Protein AF-A0A158Q5S0-F1 (afdb_monomer)

InterPro domains:
  IPR051576 PX Domain-Containing Rho GAP [PTHR15729] (10-126)

Mean predicted aligned error: 14.2 Å

Secondary structure (DSSP, 8-state):
--------------HHHHHHHHHHHHHHT--HHHH-PPPP-GGGGGSTTHHHHHHHHHHHHHHHHTT-----HHHHHHTTB-TTS-B----SS-TT----SEEEE--S-B--SSTTSPPB-TT-EEEE----SS------

pLDDT: mean 75.38, std 19.19, range [30.62, 94.56]

Foldseek 3Di:
DPPPPPPDDDDDDDLVLVLVLVVVCCVPPDPCVVLVADRRDPVCPPDPCSVVNVVVRVVSVCVVPVPDQDPPPSNCVNVCADSVGDHPDPPPPDPPDPPLVDKDFDCDFDDDPDPLDDTDDGRDIDTHDPDPDDDPDPDD

Radius of gyration: 21.76 Å; Cα contacts (8 Å, |Δi|>4): 109; chains: 1; bounding box: 46×40×54 Å

Organism: Dracunculus medinensis (NCBI:txid318479)

Nearest PDB structures (foldseek):
  5qu3-assembly1_B  TM=9.606E-01  e=1.729E+00  Homo sapiens
  5qu6-assembly3_E  TM=9.089E-01  e=1.840E+00  Homo sapiens
  5qu6-assembly7_N  TM=8.353E-01  e=1.729E+00  Homo sapiens
  5qu6-assembly11_U  TM=8.500E-01  e=2.218E+00  Homo sapiens

Sequence (140 aa):
MLISSVISAFITRSYKELCEFDCQLHCCVFDRDRSRLKELTESDCVRNNLRVQIEEYLTRLSQITGRRLINCFLVLKFLELDSRGNQYLLAEETSINTPAIACAIVTKDFEAQSCEQLSLRVCSIIYRKSDMGGSNYLSF

Solvent-accessible surface area (backbone atoms only — not comparable to full-atom values): 9333 Å² total; per-residue (Å²): 132,87,77,74,80,77,82,82,81,89,82,91,78,56,72,64,57,50,29,54,46,53,52,48,39,44,74,74,76,37,57,56,86,78,65,69,60,75,88,66,56,78,82,50,74,78,44,96,56,46,67,62,54,50,51,53,43,51,55,53,48,56,69,70,44,75,84,55,88,72,72,52,63,70,59,26,55,75,68,37,29,44,89,86,72,45,71,58,72,80,70,87,85,53,100,80,70,80,66,62,81,42,72,49,71,34,86,57,69,41,78,47,90,48,95,90,45,74,67,42,50,58,78,39,78,45,71,42,78,78,79,83,76,84,76,97,65,94,77,132

Structure (mmCIF, N/CA/C/O backbone):
data_AF-A0A158Q5S0-F1
#
_entry.id   AF-A0A158Q5S0-F1
#
loop_
_atom_site.group_PDB
_atom_site.id
_atom_site.type_symbol
_atom_site.label_atom_id
_atom_site.label_alt_id
_atom_site.label_comp_id
_atom_site.label_asym_id
_atom_site.label_entity_id
_atom_site.label_seq_id
_atom_site.pdbx_PDB_ins_code
_atom_site.Cartn_x
_atom_site.Cartn_y
_atom_site.Cartn_z
_atom_site.occupancy
_atom_site.B_iso_or_equiv
_atom_site.auth_seq_id
_atom_site.auth_comp_id
_atom_site.auth_asym_id
_atom_site.auth_atom_id
_atom_site.pdbx_PDB_model_num
ATOM 1 N N . MET A 1 1 ? -8.735 32.740 -16.340 1.00 30.80 1 MET A N 1
ATOM 2 C CA . MET A 1 1 ? -7.776 31.623 -16.472 1.00 30.80 1 MET A CA 1
ATOM 3 C C . MET A 1 1 ? -7.686 30.959 -15.112 1.00 30.80 1 MET A C 1
ATOM 5 O O . MET A 1 1 ? -7.202 31.595 -14.187 1.00 30.80 1 MET A O 1
ATOM 9 N N . LEU A 1 2 ? -8.268 29.766 -14.951 1.00 30.62 2 LEU A N 1
ATOM 10 C CA . LEU A 1 2 ? -8.185 29.015 -13.697 1.00 30.62 2 LEU A CA 1
ATOM 11 C C . LEU A 1 2 ? -6.730 28.591 -13.517 1.00 30.62 2 LEU A C 1
ATOM 13 O O . LEU A 1 2 ? -6.257 27.691 -14.208 1.00 30.62 2 LEU A O 1
ATOM 17 N N . ILE A 1 3 ? -6.016 29.286 -12.636 1.00 34.03 3 ILE A N 1
ATOM 18 C CA . ILE A 1 3 ? -4.725 28.834 -12.140 1.00 34.03 3 ILE A CA 1
ATOM 19 C C . ILE A 1 3 ? -5.060 27.596 -11.312 1.00 34.03 3 ILE A C 1
ATOM 21 O O . ILE A 1 3 ? -5.438 27.698 -10.149 1.00 34.03 3 ILE A O 1
ATOM 25 N N . SER A 1 4 ? -5.035 26.428 -11.953 1.00 33.97 4 SER A N 1
ATOM 26 C CA . SER A 1 4 ? -4.877 25.173 -11.236 1.00 33.97 4 SER A CA 1
ATOM 27 C C . SER A 1 4 ? -3.571 25.333 -10.473 1.00 33.97 4 SER A C 1
ATOM 29 O O . SER A 1 4 ? -2.495 25.381 -11.064 1.00 33.97 4 SER A O 1
ATOM 31 N N . SER A 1 5 ? -3.688 25.570 -9.173 1.00 39.22 5 SER A N 1
ATOM 32 C CA . SER A 1 5 ? -2.581 25.583 -8.237 1.00 39.22 5 SER A CA 1
ATOM 33 C C . SER A 1 5 ? -1.921 24.211 -8.314 1.00 39.22 5 SER A C 1
ATOM 35 O O . SER A 1 5 ? -2.403 23.240 -7.737 1.00 39.22 5 SER A O 1
ATOM 37 N N . VAL A 1 6 ? -0.847 24.115 -9.097 1.00 48.53 6 VAL A N 1
ATOM 38 C CA . VAL A 1 6 ? 0.004 22.930 -9.133 1.00 48.53 6 VAL A CA 1
ATOM 39 C C . VAL A 1 6 ? 0.772 22.929 -7.819 1.00 48.53 6 VAL A C 1
ATOM 41 O O . VAL A 1 6 ? 1.765 23.635 -7.662 1.00 48.53 6 VAL A O 1
ATOM 44 N N . ILE A 1 7 ? 0.257 22.191 -6.840 1.00 55.56 7 ILE A N 1
ATOM 45 C CA . ILE A 1 7 ? 0.973 21.920 -5.596 1.00 55.56 7 ILE A CA 1
ATOM 46 C C . ILE A 1 7 ? 2.139 21.001 -5.971 1.00 55.56 7 ILE A C 1
ATOM 48 O O . ILE A 1 7 ? 1.933 19.852 -6.354 1.00 55.56 7 ILE A O 1
ATOM 52 N N . SER A 1 8 ? 3.360 21.533 -5.925 1.00 60.88 8 SER A N 1
ATOM 53 C CA . SER A 1 8 ? 4.592 20.781 -6.168 1.00 60.88 8 SER A CA 1
ATOM 54 C C . SER A 1 8 ? 5.259 20.496 -4.828 1.00 60.88 8 SER A C 1
ATOM 56 O O . SER A 1 8 ? 5.926 21.364 -4.270 1.00 60.88 8 SER A O 1
ATOM 58 N N . ALA A 1 9 ? 5.066 19.284 -4.319 1.00 64.38 9 ALA A N 1
ATOM 59 C CA . ALA A 1 9 ? 5.720 18.786 -3.116 1.00 64.38 9 ALA A CA 1
ATOM 60 C C . ALA A 1 9 ? 6.946 17.939 -3.486 1.00 64.38 9 ALA A C 1
ATOM 62 O O . ALA A 1 9 ? 6.889 17.139 -4.421 1.00 64.38 9 ALA A O 1
ATOM 63 N N . PHE A 1 10 ? 8.041 18.089 -2.739 1.00 76.19 10 PHE A N 1
ATOM 64 C CA . PHE A 1 10 ? 9.194 17.192 -2.819 1.00 76.19 10 PHE A CA 1
ATOM 65 C C . PHE A 1 10 ? 9.145 16.214 -1.649 1.00 76.19 10 PHE A C 1
ATOM 67 O O . PHE A 1 10 ? 9.097 16.639 -0.499 1.00 76.19 10 PHE A O 1
ATOM 74 N N . ILE A 1 11 ? 9.181 14.915 -1.949 1.00 84.00 11 ILE A N 1
ATOM 75 C CA . ILE A 1 11 ? 9.165 13.839 -0.954 1.00 84.00 11 ILE A CA 1
ATOM 76 C C . ILE A 1 11 ? 10.437 13.020 -1.136 1.00 84.00 11 ILE A C 1
ATOM 78 O O . ILE A 1 11 ? 10.774 12.624 -2.254 1.00 84.00 11 ILE A O 1
ATOM 82 N N . THR A 1 12 ? 11.124 12.736 -0.033 1.00 85.75 12 THR A N 1
ATOM 83 C CA . THR A 1 12 ? 12.312 11.877 -0.024 1.00 85.75 12 THR A CA 1
ATOM 84 C C . T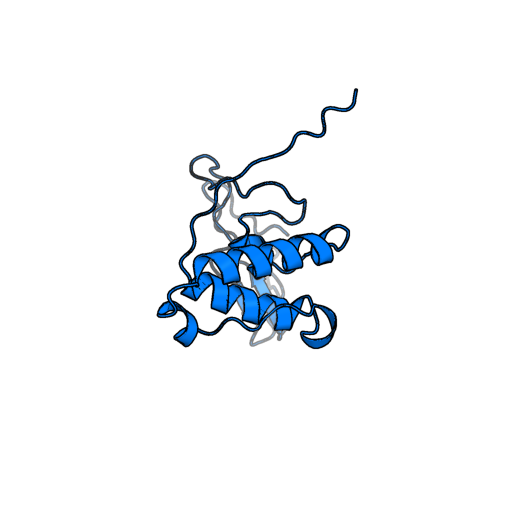HR A 1 12 ? 11.962 10.543 0.621 1.00 85.75 12 THR A C 1
ATOM 86 O O . THR A 1 12 ? 11.499 10.500 1.763 1.00 85.75 12 THR A O 1
ATOM 89 N N . ARG A 1 13 ? 12.184 9.450 -0.115 1.00 87.94 13 ARG A N 1
ATOM 90 C CA . ARG A 1 13 ? 11.991 8.070 0.346 1.00 87.94 13 ARG A CA 1
ATOM 91 C C . ARG A 1 13 ? 13.143 7.197 -0.119 1.00 87.94 13 ARG A C 1
ATOM 93 O O . ARG A 1 13 ? 13.700 7.394 -1.198 1.00 87.94 13 ARG A O 1
ATOM 100 N N . SER A 1 14 ? 13.487 6.225 0.705 1.00 91.31 14 SER A N 1
ATOM 101 C CA . SER A 1 14 ? 14.387 5.141 0.350 1.00 91.31 14 SER A CA 1
ATOM 102 C C . SER A 1 14 ? 13.737 4.204 -0.672 1.00 91.31 14 SER A C 1
ATOM 104 O O . SER A 1 14 ? 12.514 4.092 -0.775 1.00 91.31 14 SER A O 1
ATOM 106 N N . TYR A 1 15 ? 14.568 3.475 -1.417 1.00 91.44 15 TYR A N 1
ATOM 107 C CA . TYR A 1 15 ? 14.073 2.476 -2.366 1.00 91.44 15 TYR A CA 1
ATOM 108 C C . TYR A 1 15 ? 13.301 1.341 -1.674 1.00 91.44 15 TYR A C 1
ATOM 110 O O . TYR A 1 15 ? 12.331 0.819 -2.220 1.00 91.44 15 TYR A O 1
ATOM 118 N N . LYS A 1 16 ? 13.691 0.996 -0.442 1.00 91.88 16 LYS A N 1
ATOM 119 C CA . LYS A 1 16 ? 12.974 0.019 0.377 1.00 91.88 16 LYS A CA 1
ATOM 120 C C . LYS A 1 16 ? 11.546 0.476 0.677 1.00 91.88 16 LYS A C 1
ATOM 122 O O . LYS A 1 16 ? 10.609 -0.278 0.442 1.00 91.88 16 LYS A O 1
ATOM 127 N N . GLU A 1 17 ? 11.373 1.724 1.113 1.00 91.56 17 GLU A N 1
ATOM 128 C CA . GLU A 1 17 ? 10.038 2.289 1.348 1.00 91.56 17 GLU A CA 1
ATOM 129 C C . GLU A 1 17 ? 9.196 2.298 0.063 1.00 91.56 17 GLU A C 1
ATOM 131 O O . GLU A 1 17 ? 7.989 2.083 0.122 1.00 91.56 17 GLU A O 1
ATOM 136 N N . LEU A 1 18 ? 9.813 2.497 -1.110 1.00 93.38 18 LEU A N 1
ATOM 137 C CA . LEU A 1 18 ? 9.113 2.401 -2.395 1.00 93.38 18 LEU A CA 1
ATOM 138 C C . LEU A 1 18 ? 8.646 0.964 -2.708 1.00 93.38 18 LEU A C 1
ATOM 140 O O . LEU A 1 18 ? 7.560 0.788 -3.257 1.00 93.38 18 LEU A O 1
ATOM 144 N N . CYS A 1 19 ? 9.421 -0.059 -2.337 1.00 93.69 19 CYS A N 1
ATOM 145 C CA . CYS A 1 19 ? 9.006 -1.462 -2.466 1.00 93.69 19 CYS A CA 1
ATOM 146 C C . CYS A 1 19 ? 7.844 -1.793 -1.512 1.00 93.69 19 CYS A C 1
ATOM 148 O O . CYS A 1 19 ? 6.875 -2.447 -1.898 1.00 93.69 19 CYS A O 1
ATOM 150 N N . GLU A 1 20 ? 7.900 -1.303 -0.271 1.00 92.94 20 GLU A N 1
ATOM 151 C CA . GLU A 1 20 ? 6.805 -1.453 0.697 1.00 92.94 20 GLU A CA 1
ATOM 152 C C . GLU A 1 20 ? 5.527 -0.748 0.215 1.00 92.94 20 GLU A C 1
ATOM 154 O O . GLU A 1 20 ? 4.430 -1.306 0.314 1.00 92.94 20 GLU A O 1
ATOM 159 N N . PHE A 1 21 ? 5.671 0.444 -0.371 1.00 93.00 21 PHE A N 1
ATOM 160 C CA . PHE A 1 21 ? 4.584 1.166 -1.024 1.00 93.00 21 PHE A CA 1
ATOM 161 C C . PHE A 1 21 ? 3.967 0.361 -2.169 1.00 93.00 21 PHE A C 1
ATOM 163 O O . PHE A 1 21 ? 2.747 0.247 -2.236 1.00 93.00 21 PHE A O 1
ATOM 170 N N . ASP A 1 22 ? 4.787 -0.213 -3.050 1.00 93.44 22 ASP A N 1
ATOM 171 C CA . ASP A 1 22 ? 4.325 -1.037 -4.168 1.00 93.44 22 ASP A CA 1
ATOM 172 C C . ASP A 1 22 ? 3.511 -2.249 -3.684 1.00 93.44 22 ASP A C 1
ATOM 174 O O . ASP A 1 22 ? 2.419 -2.513 -4.197 1.00 93.44 22 ASP A O 1
ATOM 178 N N . CYS A 1 23 ? 3.982 -2.926 -2.634 1.00 92.19 23 CYS A N 1
ATOM 179 C CA . CYS A 1 23 ? 3.255 -4.024 -1.999 1.00 92.19 23 CYS A CA 1
ATOM 180 C C . CYS A 1 23 ? 1.883 -3.567 -1.477 1.00 92.19 23 CYS A C 1
ATOM 182 O O . CYS A 1 23 ? 0.853 -4.154 -1.808 1.00 92.19 23 CYS A O 1
ATOM 184 N N . GLN A 1 24 ? 1.829 -2.477 -0.711 1.00 90.25 24 GLN A N 1
ATOM 185 C CA . GLN A 1 24 ? 0.572 -1.976 -0.142 1.00 90.25 24 GLN A CA 1
ATOM 186 C C . GLN A 1 24 ? -0.392 -1.437 -1.201 1.00 90.25 24 GLN A C 1
ATOM 188 O O . GLN A 1 24 ? -1.605 -1.636 -1.100 1.00 90.25 24 GLN A O 1
ATOM 193 N N . LEU A 1 25 ? 0.136 -0.786 -2.237 1.00 91.38 25 LEU A N 1
ATOM 194 C CA . LEU A 1 25 ? -0.640 -0.312 -3.373 1.00 91.38 25 LEU A CA 1
ATOM 195 C C . LEU A 1 25 ? -1.388 -1.477 -4.031 1.00 91.38 25 LEU A C 1
ATOM 197 O O . LEU A 1 25 ? -2.573 -1.347 -4.350 1.00 91.38 25 LEU A O 1
ATOM 201 N N . HIS A 1 26 ? -0.721 -2.621 -4.178 1.00 92.19 26 HIS A N 1
ATOM 202 C CA . HIS A 1 26 ? -1.311 -3.801 -4.796 1.00 92.19 26 HIS A CA 1
ATOM 203 C C . HIS A 1 26 ? -2.161 -4.650 -3.843 1.00 92.19 26 HIS A C 1
ATOM 205 O O . HIS A 1 26 ? -3.108 -5.297 -4.280 1.00 92.19 26 HIS A O 1
ATOM 211 N N . CYS A 1 27 ? -1.900 -4.589 -2.538 1.00 90.62 27 CYS A N 1
ATOM 212 C CA . CYS A 1 27 ? -2.755 -5.211 -1.527 1.00 90.62 27 CYS A CA 1
ATOM 213 C C . CYS A 1 27 ? -4.084 -4.468 -1.322 1.00 90.62 27 CYS A C 1
ATOM 215 O O . CYS A 1 27 ? -5.073 -5.088 -0.936 1.00 90.62 27 CYS A O 1
ATOM 217 N N . CYS A 1 28 ? -4.118 -3.143 -1.518 1.00 87.00 28 CYS A N 1
ATOM 218 C CA . CYS A 1 28 ? -5.256 -2.325 -1.083 1.00 87.00 28 CYS A CA 1
ATOM 219 C C . CYS A 1 28 ? -5.940 -1.500 -2.180 1.00 87.00 28 CYS A C 1
ATOM 221 O O . CYS A 1 28 ? -7.079 -1.082 -1.976 1.00 87.00 28 CYS A O 1
ATOM 223 N N . VAL A 1 29 ? -5.273 -1.193 -3.297 1.00 88.25 29 VAL A N 1
ATOM 224 C CA . VAL A 1 29 ? -5.767 -0.180 -4.253 1.00 88.25 29 VAL A CA 1
ATOM 225 C C . VAL A 1 29 ? -5.925 -0.727 -5.669 1.00 88.25 29 VAL A C 1
ATOM 227 O O . VAL A 1 29 ? -6.940 -0.460 -6.325 1.00 88.25 29 VAL A O 1
ATOM 230 N N . PHE A 1 30 ? -4.941 -1.475 -6.163 1.00 89.75 30 PHE A N 1
ATOM 231 C CA . PHE A 1 30 ? -4.933 -1.955 -7.542 1.00 89.75 30 PHE A CA 1
ATOM 232 C C . PHE A 1 30 ? -4.567 -3.431 -7.643 1.00 89.75 30 PHE A C 1
ATOM 234 O O . PHE A 1 30 ? -3.550 -3.852 -7.117 1.00 89.75 30 PHE A O 1
ATOM 241 N N . ASP A 1 31 ? -5.310 -4.190 -8.447 1.00 89.81 31 ASP A N 1
ATOM 242 C CA . ASP A 1 31 ? -4.824 -5.495 -8.896 1.00 89.81 31 ASP A CA 1
ATOM 243 C C . ASP A 1 31 ? -3.578 -5.308 -9.767 1.00 89.81 31 ASP A C 1
ATOM 245 O O . ASP A 1 31 ? -3.575 -4.480 -10.687 1.00 89.81 31 ASP A O 1
ATOM 249 N N . ARG A 1 32 ? -2.541 -6.113 -9.524 1.00 91.75 32 ARG A N 1
ATOM 250 C CA . ARG A 1 32 ? -1.261 -6.037 -10.246 1.00 91.75 32 ARG A CA 1
ATOM 251 C C . ARG A 1 32 ? -1.413 -6.213 -11.752 1.00 91.75 32 ARG A C 1
ATOM 253 O O . ARG A 1 32 ? -0.916 -5.397 -12.528 1.00 91.75 32 ARG A O 1
ATOM 260 N N . ASP A 1 33 ? -2.204 -7.194 -12.168 1.00 91.06 33 ASP A N 1
ATOM 261 C CA . ASP A 1 33 ? -2.447 -7.460 -13.589 1.00 91.06 33 ASP A CA 1
ATOM 262 C C . ASP A 1 33 ? -3.141 -6.284 -14.292 1.00 91.06 33 ASP A C 1
ATOM 264 O O . ASP A 1 33 ? -2.931 -6.024 -15.480 1.00 91.06 33 ASP A O 1
ATOM 268 N N . ARG A 1 34 ? -3.964 -5.529 -13.552 1.00 89.56 34 ARG A N 1
ATOM 269 C CA . ARG A 1 34 ? -4.710 -4.384 -14.089 1.00 89.56 34 ARG A CA 1
ATOM 270 C C . ARG A 1 34 ? -3.891 -3.101 -14.063 1.00 89.56 34 ARG A C 1
ATOM 272 O O . ARG A 1 34 ? -3.995 -2.302 -14.997 1.00 89.56 34 ARG A O 1
ATOM 279 N N . SER A 1 35 ? -3.082 -2.892 -13.024 1.00 90.88 35 SER A N 1
ATOM 280 C CA . SER A 1 35 ? -2.215 -1.717 -12.916 1.00 90.88 35 SER A CA 1
ATOM 281 C C . SER A 1 35 ? -1.156 -1.727 -14.019 1.00 90.88 35 SER A C 1
ATOM 283 O O . SER A 1 35 ? -0.844 -0.669 -14.578 1.00 90.88 35 SER A O 1
ATOM 285 N N . ARG A 1 36 ? -0.660 -2.919 -14.392 1.00 92.06 36 ARG A N 1
ATOM 286 C CA . ARG A 1 36 ? 0.514 -3.099 -15.263 1.00 92.06 36 ARG A CA 1
ATOM 287 C C . ARG A 1 36 ? 1.738 -2.348 -14.734 1.00 92.06 36 ARG A C 1
ATOM 289 O O . ARG A 1 36 ? 2.589 -1.923 -15.513 1.00 92.06 36 ARG A O 1
ATOM 296 N N . LEU A 1 37 ? 1.782 -2.111 -13.424 1.00 93.06 37 LEU A N 1
ATOM 297 C CA . LEU A 1 37 ? 2.972 -1.604 -12.765 1.00 93.06 37 LEU A CA 1
ATOM 298 C C . LEU A 1 37 ? 3.987 -2.733 -12.674 1.00 93.06 37 LEU A C 1
ATOM 300 O O . LEU A 1 37 ? 3.638 -3.885 -12.412 1.00 93.06 37 LEU A O 1
ATOM 304 N N . LYS A 1 38 ? 5.249 -2.387 -12.909 1.00 91.25 38 LYS A N 1
ATOM 305 C CA . LYS A 1 38 ? 6.350 -3.315 -12.707 1.00 91.25 38 LYS A CA 1
ATOM 306 C C . LYS A 1 38 ? 6.469 -3.626 -11.216 1.00 91.25 38 LYS A C 1
ATOM 308 O O . LYS A 1 38 ? 6.416 -2.715 -10.398 1.00 91.25 38 LYS A O 1
ATOM 313 N N . GLU A 1 39 ? 6.672 -4.896 -10.896 1.00 92.38 39 GLU A N 1
ATOM 314 C CA . GLU A 1 39 ? 7.020 -5.325 -9.546 1.00 92.38 39 GLU A CA 1
ATOM 315 C C . GLU A 1 39 ? 8.362 -4.739 -9.115 1.00 92.38 39 GLU A C 1
ATOM 317 O O . GLU A 1 39 ? 9.356 -4.878 -9.835 1.00 92.38 39 GLU A O 1
ATOM 322 N N . LEU A 1 40 ? 8.376 -4.087 -7.953 1.00 92.44 40 LEU A N 1
ATOM 323 C CA . LEU A 1 40 ? 9.593 -3.572 -7.342 1.00 92.44 40 LEU A CA 1
ATOM 324 C C . LEU A 1 40 ? 10.056 -4.530 -6.248 1.00 92.44 40 LEU A C 1
ATOM 326 O O . LEU A 1 40 ? 9.331 -4.804 -5.294 1.00 92.44 40 LEU A O 1
ATOM 330 N N . THR A 1 41 ? 11.287 -5.018 -6.369 1.00 90.38 41 THR A N 1
ATOM 331 C CA . THR A 1 41 ? 11.923 -5.858 -5.349 1.00 90.38 41 THR A CA 1
ATOM 332 C C . THR A 1 41 ? 13.207 -5.212 -4.856 1.00 90.38 41 THR A C 1
ATOM 334 O O . THR A 1 41 ? 13.898 -4.531 -5.614 1.00 90.38 41 THR A O 1
ATOM 337 N N . GLU A 1 42 ? 13.584 -5.458 -3.598 1.00 86.56 42 GLU A N 1
ATOM 338 C CA . GLU A 1 42 ? 14.820 -4.907 -3.019 1.00 86.56 42 GLU A CA 1
ATOM 339 C C . GLU A 1 42 ? 16.076 -5.319 -3.807 1.00 86.56 42 GLU A C 1
ATOM 341 O O . GLU A 1 42 ? 17.025 -4.546 -3.907 1.00 86.56 42 GLU A O 1
ATOM 346 N N . SER A 1 43 ? 16.065 -6.494 -4.445 1.00 83.56 43 SER A N 1
ATOM 347 C CA . SER A 1 43 ? 17.147 -6.983 -5.313 1.00 83.56 43 SER A CA 1
ATOM 348 C C . SER A 1 43 ? 17.440 -6.079 -6.516 1.00 83.56 43 SER A C 1
ATOM 350 O O . SER A 1 43 ? 18.540 -6.115 -7.068 1.00 83.56 43 SER A O 1
ATOM 352 N N . ASP A 1 44 ? 16.492 -5.233 -6.909 1.00 80.50 44 ASP A N 1
ATOM 353 C CA . ASP A 1 44 ? 16.651 -4.330 -8.041 1.00 80.50 44 ASP A CA 1
ATOM 354 C C . ASP A 1 44 ? 17.542 -3.123 -7.727 1.00 80.50 44 ASP A C 1
ATOM 356 O O . ASP A 1 44 ? 18.048 -2.497 -8.662 1.00 80.50 44 ASP A O 1
ATOM 360 N N . CYS A 1 45 ? 17.783 -2.820 -6.442 1.00 75.19 45 CYS A N 1
ATOM 361 C CA . CYS A 1 45 ? 18.535 -1.639 -6.007 1.00 75.19 45 CYS A CA 1
ATOM 362 C C . CYS A 1 45 ? 19.982 -1.596 -6.528 1.00 75.19 45 CYS A C 1
ATOM 364 O O . CYS A 1 45 ? 20.571 -0.523 -6.630 1.00 75.19 45 CYS A O 1
ATOM 366 N N . VAL A 1 46 ? 20.539 -2.752 -6.903 1.00 75.75 46 VAL A N 1
ATOM 367 C CA . VAL A 1 46 ? 21.922 -2.902 -7.382 1.00 75.75 46 VAL A CA 1
ATOM 368 C C . VAL A 1 46 ? 22.029 -2.711 -8.906 1.00 75.75 46 VAL A C 1
ATOM 370 O O . VAL A 1 46 ? 23.119 -2.753 -9.473 1.00 75.75 46 VAL A O 1
ATOM 373 N N . ARG A 1 47 ? 20.912 -2.507 -9.622 1.00 77.38 47 ARG A N 1
ATOM 374 C CA . ARG A 1 47 ? 20.937 -2.349 -11.084 1.00 77.38 47 ARG A CA 1
ATOM 375 C C . ARG A 1 47 ? 21.380 -0.946 -11.496 1.00 77.38 47 ARG A C 1
ATOM 377 O O . ARG A 1 47 ? 20.824 0.049 -11.041 1.00 77.38 47 ARG A O 1
ATOM 384 N N . ASN A 1 48 ? 22.258 -0.877 -12.500 1.00 75.12 48 ASN A N 1
ATOM 385 C CA . ASN A 1 48 ? 22.755 0.376 -13.096 1.00 75.12 48 ASN A CA 1
ATOM 386 C C . ASN A 1 48 ? 21.648 1.311 -13.636 1.00 75.12 48 ASN A C 1
ATOM 388 O O . ASN A 1 48 ? 21.894 2.496 -13.832 1.00 75.12 48 ASN A O 1
ATOM 392 N N . ASN A 1 49 ? 20.426 0.803 -13.840 1.00 84.50 49 ASN A N 1
ATOM 393 C CA . ASN A 1 49 ? 19.299 1.542 -14.420 1.00 84.50 49 ASN A CA 1
ATOM 394 C C . ASN A 1 49 ? 18.155 1.801 -13.423 1.00 84.50 49 ASN A C 1
ATOM 396 O O . ASN A 1 49 ? 17.020 2.017 -13.844 1.00 84.50 49 ASN A O 1
A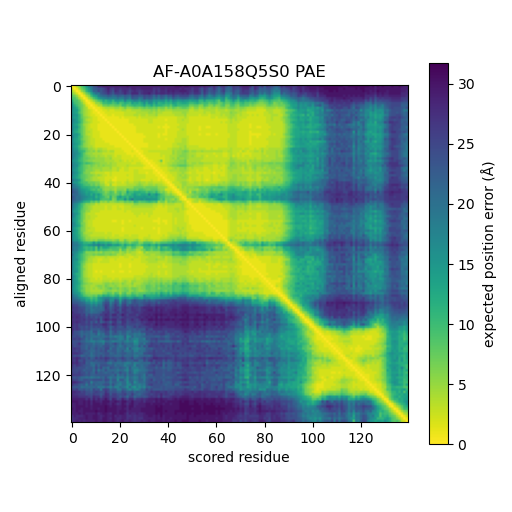TOM 400 N N . LEU A 1 50 ? 18.422 1.759 -12.112 1.00 88.44 50 LEU A N 1
ATOM 401 C CA . LEU A 1 50 ? 17.396 1.923 -11.074 1.00 88.44 50 LEU A CA 1
ATOM 402 C C . LEU A 1 50 ? 16.550 3.190 -11.274 1.00 88.44 50 LEU A C 1
ATOM 404 O O . LEU A 1 50 ? 15.327 3.138 -11.209 1.00 88.44 50 LEU A O 1
ATOM 408 N N . ARG A 1 51 ? 17.198 4.317 -11.588 1.00 88.94 51 ARG A N 1
ATOM 409 C CA . ARG A 1 51 ? 16.521 5.603 -11.800 1.00 88.94 51 ARG A CA 1
ATOM 410 C C . ARG A 1 51 ? 15.495 5.552 -12.932 1.00 88.94 51 ARG A C 1
ATOM 412 O O . ARG A 1 51 ? 14.365 5.977 -12.731 1.00 88.94 51 ARG A O 1
ATOM 419 N N . VAL A 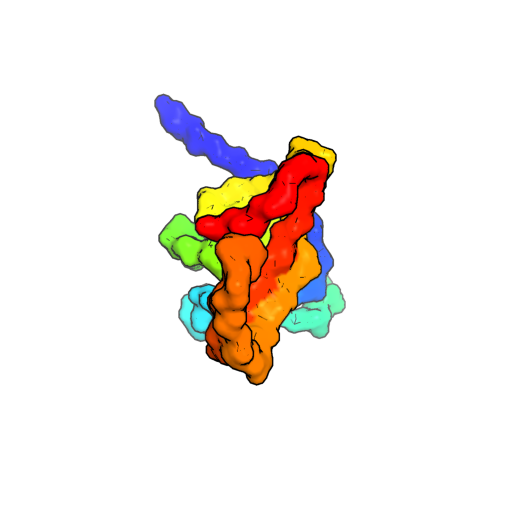1 52 ? 15.869 4.983 -14.078 1.00 90.44 52 VAL A N 1
ATOM 420 C CA . VAL A 1 52 ? 14.971 4.841 -15.237 1.00 90.44 52 VAL A CA 1
ATOM 421 C C . VAL A 1 52 ? 13.767 3.973 -14.871 1.00 90.44 52 VAL A C 1
ATOM 423 O O . VAL A 1 52 ? 12.637 4.314 -15.192 1.00 90.44 52 VAL A O 1
ATOM 426 N N . GLN A 1 53 ? 13.989 2.891 -14.121 1.00 90.50 53 GLN A N 1
ATOM 427 C CA . GLN A 1 53 ? 12.903 2.009 -13.684 1.00 90.50 53 GLN A CA 1
ATOM 428 C C . GLN A 1 53 ? 11.935 2.700 -12.721 1.00 90.50 53 GLN A C 1
ATOM 430 O O . GLN A 1 53 ? 10.728 2.490 -12.816 1.00 90.50 53 GLN A O 1
ATOM 435 N N . ILE A 1 54 ? 12.449 3.528 -11.808 1.00 92.38 54 ILE A N 1
ATOM 436 C CA . ILE A 1 54 ? 11.617 4.323 -10.898 1.00 92.38 54 ILE A CA 1
ATOM 437 C C . ILE A 1 54 ? 10.820 5.365 -11.689 1.00 92.38 54 ILE A C 1
ATOM 439 O O . ILE A 1 54 ? 9.622 5.515 -11.460 1.00 92.38 54 ILE A O 1
ATOM 443 N N . GLU A 1 55 ? 11.454 6.059 -12.635 1.00 92.50 55 GLU A N 1
ATOM 444 C CA . GLU A 1 55 ? 10.786 7.047 -13.489 1.00 92.50 55 GLU A CA 1
ATOM 445 C C . GLU A 1 55 ? 9.659 6.401 -14.312 1.00 92.50 55 GLU A C 1
ATOM 447 O O . GLU A 1 55 ? 8.539 6.917 -14.328 1.00 92.50 55 GLU A O 1
ATOM 452 N N . GLU A 1 56 ? 9.897 5.237 -14.923 1.00 93.88 56 GLU A N 1
ATOM 453 C CA . GLU A 1 56 ? 8.873 4.468 -15.643 1.00 93.88 56 GLU A CA 1
ATOM 454 C C . GLU A 1 56 ? 7.727 4.024 -14.722 1.00 93.88 56 GLU A C 1
ATOM 456 O O . GLU A 1 56 ? 6.551 4.187 -15.067 1.00 93.88 56 GLU A O 1
ATOM 461 N N . TYR A 1 57 ? 8.053 3.508 -13.532 1.00 94.56 57 TYR A N 1
ATOM 462 C CA . TYR A 1 57 ? 7.072 3.076 -12.536 1.00 94.56 57 TYR A CA 1
ATOM 463 C C . TYR A 1 57 ? 6.174 4.238 -12.090 1.00 94.56 57 TYR A C 1
ATOM 465 O O . TYR A 1 57 ? 4.948 4.129 -12.141 1.00 94.56 57 TYR A O 1
ATOM 473 N N . LEU A 1 58 ? 6.758 5.378 -11.709 1.00 91.88 58 LEU A N 1
ATOM 474 C CA . LEU A 1 58 ? 6.008 6.558 -11.267 1.00 91.88 58 LEU A CA 1
ATOM 475 C C . LEU A 1 58 ? 5.218 7.199 -12.414 1.00 91.88 58 LEU A C 1
ATOM 477 O O . LEU A 1 58 ? 4.081 7.636 -12.216 1.00 91.88 58 LEU A O 1
ATOM 481 N N . THR A 1 59 ? 5.765 7.190 -13.632 1.00 91.75 59 THR A N 1
ATOM 482 C CA . THR A 1 59 ? 5.038 7.633 -14.828 1.00 91.75 59 THR A CA 1
ATOM 483 C C . THR A 1 59 ? 3.793 6.779 -15.031 1.00 91.75 59 THR A C 1
ATOM 485 O O . THR A 1 59 ? 2.692 7.310 -15.182 1.00 91.75 59 THR A O 1
ATOM 488 N N . ARG A 1 60 ? 3.924 5.451 -14.952 1.00 93.25 60 ARG A N 1
ATOM 489 C CA . ARG A 1 60 ? 2.778 4.546 -15.060 1.00 93.25 60 ARG A CA 1
ATOM 490 C C . ARG A 1 60 ? 1.783 4.745 -13.918 1.00 93.25 60 ARG A C 1
ATOM 492 O O . ARG A 1 60 ? 0.577 4.756 -14.167 1.00 93.25 60 ARG A O 1
ATOM 499 N N . LEU A 1 61 ? 2.272 4.931 -12.695 1.00 90.88 61 LEU A N 1
ATOM 500 C CA . LEU A 1 61 ? 1.441 5.181 -11.522 1.00 90.88 61 LEU A CA 1
ATOM 501 C C . LEU A 1 61 ? 0.578 6.432 -11.723 1.00 90.88 61 LEU A C 1
ATOM 503 O O . LEU A 1 61 ? -0.635 6.362 -11.547 1.00 90.88 61 LEU A O 1
ATOM 507 N N . SER A 1 62 ? 1.167 7.543 -12.173 1.00 87.62 62 SER A N 1
ATOM 508 C CA . SER A 1 62 ? 0.428 8.795 -12.402 1.00 87.62 62 SER A CA 1
ATOM 509 C C . SER A 1 62 ? -0.693 8.658 -13.445 1.00 87.62 62 SER A C 1
ATOM 511 O O . SER A 1 62 ? -1.758 9.260 -13.307 1.00 87.62 62 SER A O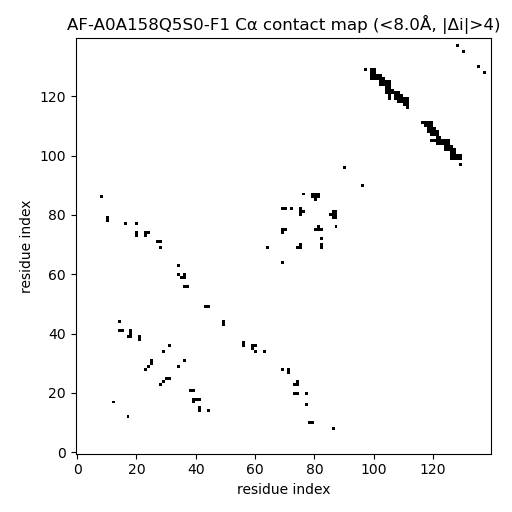 1
ATOM 513 N N . GLN A 1 63 ? -0.509 7.804 -14.458 1.00 89.38 63 GLN A N 1
ATOM 514 C CA . GLN A 1 63 ? -1.537 7.531 -15.467 1.00 89.38 63 GLN A CA 1
ATOM 515 C C . GLN A 1 63 ? -2.742 6.772 -14.899 1.00 89.38 63 GLN A C 1
ATOM 517 O O . GLN A 1 63 ? -3.870 7.008 -15.332 1.00 89.38 63 GLN A O 1
ATOM 522 N N . ILE A 1 64 ? -2.524 5.844 -13.958 1.00 89.06 64 ILE A N 1
ATOM 523 C CA . ILE A 1 64 ? -3.609 5.021 -13.397 1.00 89.06 64 ILE A CA 1
ATOM 524 C C . ILE A 1 64 ? -4.324 5.698 -12.225 1.00 89.06 64 ILE A C 1
ATOM 526 O O . ILE A 1 64 ? -5.479 5.374 -11.942 1.00 89.06 64 ILE A O 1
ATOM 530 N N . THR A 1 65 ? -3.671 6.647 -11.553 1.00 82.38 65 THR A N 1
ATOM 531 C CA . THR A 1 65 ? -4.243 7.363 -10.406 1.00 82.38 65 THR A CA 1
ATOM 532 C C . THR A 1 65 ? -5.087 8.573 -10.798 1.00 82.38 65 THR A C 1
ATOM 534 O O . THR A 1 65 ? -5.909 9.002 -9.995 1.00 82.38 65 THR A O 1
ATOM 537 N N . GLY A 1 66 ? -4.993 9.066 -12.040 1.00 69.31 66 GLY A N 1
ATOM 538 C CA . GLY A 1 66 ? -5.516 10.373 -12.473 1.00 69.31 66 GLY A CA 1
ATOM 539 C C . GLY A 1 66 ? -6.983 10.730 -12.164 1.00 69.31 66 GLY A C 1
ATOM 540 O O . GLY A 1 66 ? -7.326 11.908 -12.196 1.00 69.31 66 GLY A O 1
ATOM 541 N N . ARG A 1 67 ? -7.869 9.769 -11.868 1.00 57.94 67 ARG A N 1
ATOM 542 C CA . ARG A 1 67 ? -9.255 10.039 -11.411 1.00 57.94 67 ARG A CA 1
ATOM 543 C C . ARG A 1 67 ? -9.733 9.144 -10.267 1.00 57.94 67 ARG A C 1
ATOM 545 O O . ARG A 1 67 ? -10.897 9.225 -9.879 1.00 57.94 67 ARG A O 1
ATOM 552 N N . ARG A 1 68 ? -8.887 8.247 -9.761 1.00 64.94 68 ARG A N 1
ATOM 553 C CA . ARG A 1 68 ? -9.302 7.249 -8.769 1.00 64.94 68 ARG A CA 1
ATOM 554 C C . ARG A 1 68 ? -8.966 7.768 -7.377 1.00 64.94 68 ARG A C 1
ATOM 556 O O . ARG A 1 68 ? -7.814 8.083 -7.107 1.00 64.94 68 ARG A O 1
ATOM 563 N N . LEU A 1 69 ? -9.972 7.840 -6.507 1.00 64.88 69 LEU A N 1
ATOM 564 C CA . LEU A 1 69 ? -9.780 8.196 -5.102 1.00 64.88 69 LEU A CA 1
ATOM 565 C C . LEU A 1 69 ? -8.923 7.118 -4.424 1.00 64.88 69 LEU A C 1
ATOM 567 O O . LEU A 1 69 ? -9.389 6.003 -4.185 1.00 64.88 69 LEU A O 1
ATOM 571 N N . ILE A 1 70 ? -7.663 7.446 -4.140 1.00 77.88 70 ILE A N 1
ATOM 572 C CA . ILE A 1 70 ? -6.809 6.646 -3.264 1.00 77.88 70 ILE A CA 1
ATOM 573 C C . ILE A 1 70 ? -7.147 7.052 -1.834 1.00 77.88 70 ILE A C 1
ATOM 575 O O . ILE A 1 70 ? -6.775 8.129 -1.394 1.00 77.88 70 ILE A O 1
ATOM 579 N N . ASN A 1 71 ? -7.829 6.169 -1.108 1.00 79.06 71 ASN A N 1
ATOM 580 C CA . ASN A 1 71 ? -8.175 6.386 0.302 1.00 79.06 71 ASN A CA 1
ATOM 581 C C . ASN A 1 71 ? -7.369 5.492 1.256 1.00 79.06 71 ASN A C 1
ATOM 583 O O . ASN A 1 71 ? -7.584 5.523 2.466 1.00 79.06 71 ASN A O 1
ATOM 587 N N . CYS A 1 72 ? -6.461 4.663 0.731 1.00 83.38 72 CYS A N 1
ATOM 588 C CA . CYS A 1 72 ? -5.621 3.822 1.573 1.00 83.38 72 CYS A CA 1
ATOM 589 C C . CYS A 1 72 ? -4.638 4.708 2.345 1.00 83.38 72 CYS A C 1
ATOM 591 O O . CYS A 1 72 ? -3.765 5.337 1.747 1.00 83.38 72 CYS A O 1
ATOM 593 N N . PHE A 1 73 ? -4.773 4.732 3.673 1.00 82.00 73 PHE A N 1
ATOM 594 C CA . PHE A 1 73 ? -3.960 5.573 4.550 1.00 82.00 73 PHE A CA 1
ATOM 595 C C . PHE A 1 73 ? -2.459 5.372 4.339 1.00 82.00 73 PHE A C 1
ATOM 597 O O . PHE A 1 73 ? -1.718 6.344 4.323 1.00 82.00 73 PHE A O 1
ATOM 604 N N . LEU A 1 74 ? -1.996 4.135 4.154 1.00 82.62 74 LEU A N 1
ATOM 605 C CA . LEU A 1 74 ? -0.564 3.878 4.028 1.00 82.62 74 LEU A CA 1
ATOM 606 C C . LEU A 1 74 ? 0.008 4.385 2.692 1.00 82.62 74 LEU A C 1
ATOM 608 O O . LEU A 1 74 ? 1.101 4.946 2.661 1.00 82.62 74 LEU A O 1
ATOM 612 N N . VAL A 1 75 ? -0.775 4.282 1.612 1.00 86.06 75 VAL A N 1
ATOM 613 C CA . VAL A 1 75 ? -0.439 4.846 0.293 1.00 86.06 75 VAL A CA 1
ATOM 614 C C . VAL A 1 75 ? -0.414 6.374 0.365 1.00 86.06 75 VAL A C 1
ATOM 616 O O . VAL A 1 75 ? 0.530 7.001 -0.108 1.00 86.06 75 VAL A O 1
ATOM 619 N N . LEU A 1 76 ? -1.415 6.972 1.014 1.00 84.94 76 LEU A N 1
ATOM 620 C CA . LEU A 1 76 ? -1.483 8.414 1.251 1.00 84.94 76 LEU A CA 1
ATOM 621 C C . LEU A 1 76 ? -0.320 8.911 2.120 1.00 84.94 76 LEU A C 1
ATOM 623 O O . LEU A 1 76 ? 0.318 9.899 1.780 1.00 84.94 76 LEU A O 1
ATOM 627 N N . LYS A 1 77 ? 0.024 8.188 3.189 1.00 85.19 77 LYS A N 1
ATOM 628 C CA . LYS A 1 77 ? 1.152 8.500 4.073 1.00 85.19 77 LYS A CA 1
ATOM 629 C C . LYS A 1 77 ? 2.486 8.466 3.330 1.00 85.19 77 LYS A C 1
ATOM 631 O O . LYS A 1 77 ? 3.315 9.350 3.537 1.00 85.19 77 LYS A O 1
ATOM 636 N N . PHE A 1 78 ? 2.705 7.473 2.466 1.00 86.38 78 PHE A N 1
ATOM 637 C CA . PHE A 1 78 ? 3.916 7.417 1.644 1.00 86.38 78 PHE A CA 1
ATOM 638 C C . PHE A 1 78 ? 4.041 8.658 0.755 1.00 86.38 78 PHE A C 1
ATOM 640 O O . PHE A 1 78 ? 5.117 9.252 0.695 1.00 86.38 78 PHE A O 1
ATOM 647 N N . LEU A 1 79 ? 2.927 9.065 0.137 1.00 85.00 79 LEU A N 1
ATOM 648 C CA . LEU A 1 79 ? 2.818 10.260 -0.699 1.00 85.00 79 LEU A CA 1
ATOM 649 C C . LEU A 1 79 ? 2.734 11.570 0.099 1.00 85.00 79 LEU A C 1
ATOM 651 O O . LEU A 1 79 ? 2.627 12.622 -0.514 1.00 85.00 79 LEU A O 1
ATOM 655 N N . GLU A 1 80 ? 2.764 11.525 1.434 1.00 86.06 80 GLU A N 1
ATOM 656 C CA . GLU A 1 80 ? 2.531 12.689 2.294 1.00 86.06 80 GLU A CA 1
ATOM 657 C C . GLU A 1 80 ? 1.279 13.465 1.868 1.00 86.06 80 GLU A C 1
ATOM 659 O O . GLU A 1 80 ? 1.317 14.680 1.718 1.00 86.06 80 GLU A O 1
ATOM 664 N N . LEU A 1 81 ? 0.164 12.760 1.657 1.00 80.94 81 LEU A N 1
ATOM 665 C CA . LEU A 1 81 ? -1.127 13.341 1.290 1.00 80.94 81 LEU A CA 1
ATOM 666 C C . LEU A 1 81 ? -2.195 13.028 2.340 1.00 80.94 81 LEU A C 1
ATOM 668 O O . LEU A 1 81 ? -2.196 11.958 2.949 1.00 80.94 81 LEU A O 1
ATOM 672 N N . ASP A 1 82 ? -3.134 13.948 2.539 1.00 77.31 82 ASP A N 1
ATOM 673 C CA . ASP A 1 82 ? -4.384 13.681 3.245 1.00 77.31 82 ASP A CA 1
ATOM 674 C C . ASP A 1 82 ? -5.428 13.038 2.304 1.00 77.31 82 ASP A C 1
ATOM 676 O O . ASP A 1 82 ? -5.238 12.922 1.091 1.00 77.31 82 ASP A O 1
ATOM 680 N N . SER A 1 83 ? -6.576 12.624 2.850 1.00 75.38 83 SER A N 1
ATOM 681 C CA . SER A 1 83 ? -7.675 12.033 2.063 1.00 75.38 83 SER A CA 1
ATOM 682 C C . SER A 1 83 ? -8.356 13.010 1.094 1.00 75.38 83 SER A C 1
ATOM 684 O O . SER A 1 83 ? -9.221 12.608 0.316 1.00 75.38 83 SER A O 1
ATOM 686 N N . ARG A 1 84 ? -7.988 14.293 1.136 1.00 73.62 84 ARG A N 1
ATOM 687 C CA . ARG A 1 84 ? -8.461 15.352 0.238 1.00 73.62 84 ARG A CA 1
ATOM 688 C C . ARG A 1 84 ? -7.420 15.696 -0.834 1.00 73.62 84 ARG A C 1
ATOM 690 O O . ARG A 1 84 ? -7.720 16.505 -1.708 1.00 73.62 84 ARG A O 1
ATOM 697 N N . GLY A 1 85 ? -6.240 15.072 -0.799 1.00 72.69 85 GLY A N 1
ATOM 698 C CA . GLY A 1 85 ? -5.134 15.320 -1.722 1.00 72.69 85 GLY A CA 1
ATOM 699 C C . GLY A 1 85 ? -4.267 16.531 -1.365 1.00 72.69 85 GLY A C 1
ATOM 700 O O . GLY A 1 85 ? -3.478 16.961 -2.203 1.00 72.69 85 GLY A O 1
ATOM 701 N N . ASN A 1 86 ? -4.391 17.088 -0.158 1.00 75.12 86 ASN A N 1
ATOM 702 C CA . ASN A 1 86 ? -3.478 18.123 0.327 1.00 75.12 86 ASN A CA 1
ATOM 703 C C . ASN A 1 86 ? -2.212 17.482 0.888 1.00 75.12 86 ASN A C 1
ATOM 705 O O . ASN A 1 86 ? -2.274 16.399 1.467 1.00 75.12 86 ASN A O 1
ATOM 709 N N . GLN A 1 87 ? -1.076 18.171 0.775 1.00 75.69 87 GLN A N 1
ATOM 710 C CA . GLN A 1 87 ? 0.160 17.703 1.390 1.00 75.69 87 GLN A CA 1
ATOM 711 C C . GLN A 1 87 ? 0.011 17.649 2.919 1.00 75.69 87 GLN A C 1
ATOM 713 O O . GLN A 1 87 ? -0.484 18.593 3.538 1.00 75.69 87 GLN A O 1
ATOM 718 N N . TYR A 1 88 ? 0.455 16.547 3.519 1.00 67.38 88 TYR A N 1
ATOM 719 C CA . TYR A 1 88 ? 0.592 16.375 4.957 1.00 67.38 88 TYR A CA 1
ATOM 720 C C . TYR A 1 88 ? 1.602 17.413 5.448 1.00 67.38 88 TYR A C 1
ATOM 722 O O . TYR A 1 88 ? 2.812 17.237 5.327 1.00 67.38 88 TYR A O 1
ATOM 730 N N . LEU A 1 89 ? 1.110 18.528 5.980 1.00 59.19 89 LEU A N 1
ATOM 731 C CA . LEU A 1 89 ? 1.950 19.444 6.734 1.00 59.19 89 LEU A CA 1
ATOM 732 C C . LEU A 1 89 ? 2.365 18.694 8.000 1.00 59.19 89 LEU A C 1
ATOM 734 O O . LEU A 1 89 ? 1.520 18.367 8.837 1.00 59.19 89 LEU A O 1
ATOM 738 N N . LEU A 1 90 ? 3.655 18.361 8.107 1.00 52.91 90 LEU A N 1
ATOM 739 C CA . LEU A 1 90 ? 4.252 17.900 9.356 1.00 52.91 90 LEU A CA 1
ATOM 740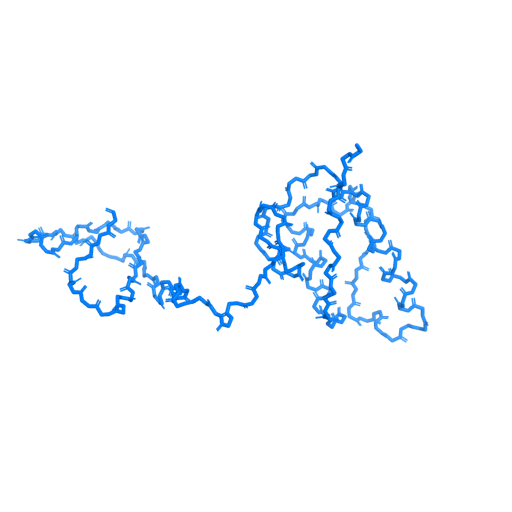 C C . LEU A 1 90 ? 3.899 18.940 10.418 1.00 52.91 90 LEU A C 1
ATOM 742 O O . LEU A 1 90 ? 4.318 20.093 10.348 1.00 52.91 90 LEU A O 1
ATOM 746 N N . ALA A 1 91 ? 3.035 18.534 11.341 1.00 48.69 91 ALA A N 1
ATOM 747 C CA . ALA A 1 91 ? 2.520 19.372 12.402 1.00 48.69 91 ALA A CA 1
ATOM 748 C C . ALA A 1 91 ? 3.624 19.650 13.433 1.00 48.69 91 ALA A C 1
ATOM 750 O O . ALA A 1 91 ? 3.581 19.124 14.540 1.00 48.69 91 ALA A O 1
ATOM 751 N N . GLU A 1 92 ? 4.609 20.475 13.086 1.00 46.59 92 GLU A N 1
ATOM 752 C CA . GLU A 1 92 ? 5.438 21.153 14.089 1.00 46.59 92 GLU A CA 1
ATOM 753 C C . GLU A 1 92 ? 4.695 22.354 14.715 1.00 46.59 92 GLU A C 1
ATOM 755 O O . GLU A 1 92 ? 5.111 22.850 15.754 1.00 46.59 92 GLU A O 1
ATOM 760 N N . GLU A 1 93 ? 3.532 22.763 14.180 1.00 43.78 93 GLU A N 1
ATOM 761 C CA . GLU A 1 93 ? 2.779 23.940 14.658 1.00 43.78 93 GLU A CA 1
ATOM 762 C C . GLU A 1 93 ? 1.258 23.729 14.793 1.00 43.78 93 GLU A C 1
ATOM 764 O O . GLU A 1 93 ? 0.461 24.638 14.570 1.00 43.78 93 GLU A O 1
ATOM 769 N N . THR A 1 94 ? 0.800 22.545 15.206 1.00 43.47 94 THR A N 1
ATOM 770 C CA . THR A 1 94 ? -0.571 22.433 15.736 1.00 43.47 94 THR A CA 1
ATOM 771 C C . THR A 1 94 ? -0.566 21.671 17.047 1.00 43.47 94 THR A C 1
ATOM 773 O O . THR A 1 94 ? -0.341 20.463 17.071 1.00 43.47 94 THR A O 1
ATOM 776 N N . SER A 1 95 ? -0.906 22.357 18.136 1.00 48.44 95 SER A N 1
ATOM 777 C CA . SER A 1 95 ? -1.131 21.814 19.484 1.00 48.44 95 SER A CA 1
ATOM 778 C C . SER A 1 95 ? -2.315 20.829 19.587 1.00 48.44 95 SER A C 1
ATOM 780 O O . SER A 1 95 ? -2.769 20.521 20.684 1.00 48.44 95 SER A O 1
ATOM 782 N N . ILE A 1 96 ? -2.829 20.324 18.458 1.00 45.97 96 ILE A N 1
ATOM 783 C CA . ILE A 1 96 ? -4.110 19.607 18.337 1.00 45.97 96 ILE A CA 1
ATOM 784 C C . ILE A 1 96 ? -3.927 18.172 17.802 1.00 45.97 96 ILE A C 1
ATOM 786 O O . ILE A 1 96 ? -4.879 17.548 17.365 1.00 45.97 96 ILE A O 1
ATOM 790 N N . ASN A 1 97 ? -2.730 17.579 17.852 1.00 42.97 97 ASN A N 1
ATOM 791 C CA . ASN A 1 97 ? -2.544 16.190 17.399 1.00 42.97 97 ASN A CA 1
ATOM 792 C C . ASN A 1 97 ? -1.812 15.321 18.415 1.00 42.97 97 ASN A C 1
ATOM 794 O O . ASN A 1 97 ? -0.821 14.666 18.112 1.00 42.97 97 ASN A O 1
ATOM 798 N N . THR A 1 98 ? -2.350 15.259 19.628 1.00 50.16 98 THR A N 1
ATOM 799 C CA . THR A 1 98 ? -2.189 14.053 20.435 1.00 50.16 98 THR A CA 1
ATOM 800 C C . THR A 1 98 ? -3.169 13.010 19.872 1.00 50.16 98 THR A C 1
ATOM 802 O O . THR A 1 98 ? -4.366 13.126 20.143 1.00 50.16 98 THR A O 1
ATOM 805 N N . PRO A 1 99 ? -2.744 12.032 19.040 1.00 46.91 99 PRO A N 1
ATOM 806 C CA . PRO A 1 99 ? -3.645 10.953 18.643 1.00 46.91 99 PRO A CA 1
ATOM 807 C C . PRO A 1 99 ? -4.106 10.246 19.914 1.00 46.91 99 PRO A C 1
ATOM 809 O O . PRO A 1 99 ? -3.316 10.138 20.847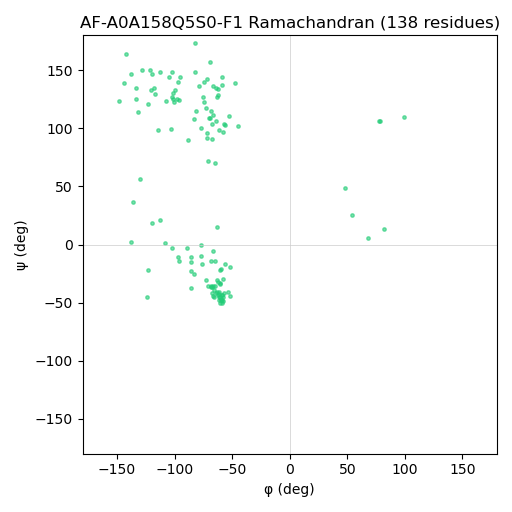 1.00 46.91 99 PRO A O 1
ATOM 812 N N . ALA A 1 100 ? -5.357 9.783 19.966 1.00 56.34 100 ALA A N 1
ATOM 813 C CA . ALA A 1 100 ? -5.883 8.999 21.082 1.00 56.34 100 ALA A CA 1
ATOM 814 C C . ALA A 1 100 ? -4.865 7.913 21.490 1.00 56.34 100 ALA A C 1
ATOM 816 O O . ALA A 1 100 ? -4.702 6.909 20.799 1.00 56.34 100 ALA A O 1
ATOM 817 N N . ILE A 1 101 ? -4.129 8.170 22.580 1.00 55.91 101 ILE A N 1
ATOM 818 C CA . ILE A 1 101 ? -2.851 7.509 22.913 1.00 55.91 101 ILE A CA 1
ATOM 819 C C . ILE A 1 101 ? -3.043 6.029 23.270 1.00 55.91 101 ILE A C 1
ATOM 821 O O . ILE A 1 101 ? -2.091 5.254 23.283 1.00 55.91 101 ILE A O 1
ATOM 825 N N . ALA A 1 102 ? -4.274 5.594 23.522 1.00 59.34 102 ALA A N 1
ATOM 826 C CA . ALA A 1 102 ? -4.574 4.193 23.751 1.00 59.34 102 ALA A CA 1
ATOM 827 C C . ALA A 1 102 ? -5.979 3.868 23.250 1.00 59.34 102 ALA A C 1
ATOM 829 O O . ALA A 1 102 ? -6.956 4.471 23.704 1.00 59.34 102 ALA A O 1
ATOM 830 N N . CYS A 1 103 ? -6.076 2.895 22.344 1.00 72.69 103 CYS A N 1
ATOM 831 C CA . CYS A 1 103 ? -7.317 2.163 22.134 1.00 72.69 103 CYS A CA 1
ATOM 832 C C . CYS A 1 103 ? -7.280 0.871 22.958 1.00 72.69 103 CYS A C 1
ATOM 834 O O . CYS A 1 103 ? -6.219 0.267 23.122 1.00 72.69 103 CYS A O 1
ATOM 836 N N . ALA A 1 104 ? -8.422 0.464 23.499 1.00 78.50 104 ALA A N 1
ATOM 837 C CA . ALA A 1 104 ? -8.574 -0.813 24.182 1.00 78.50 104 ALA A CA 1
ATOM 838 C C . ALA A 1 104 ? -9.780 -1.558 23.612 1.00 78.50 104 ALA A C 1
ATOM 840 O O . ALA A 1 104 ? -10.745 -0.945 23.151 1.00 78.50 104 ALA A O 1
ATOM 841 N N . ILE A 1 105 ? -9.712 -2.885 23.646 1.00 86.31 105 ILE A N 1
ATOM 842 C CA . ILE A 1 105 ? -10.820 -3.761 23.274 1.00 86.31 105 ILE A CA 1
ATOM 843 C C . ILE A 1 105 ? -11.459 -4.262 24.561 1.00 86.31 105 ILE A C 1
ATOM 845 O O . ILE A 1 105 ? -10.774 -4.740 25.466 1.00 86.31 105 ILE A O 1
ATOM 849 N N . VAL A 1 106 ? -12.779 -4.156 24.639 1.00 86.75 106 VAL A N 1
ATOM 850 C CA . VAL A 1 106 ? -13.545 -4.621 25.792 1.00 86.75 106 VAL A CA 1
ATOM 851 C C . VAL A 1 106 ? -13.586 -6.150 25.783 1.00 86.75 106 VAL A C 1
ATOM 853 O O . VAL A 1 106 ? -14.127 -6.758 24.859 1.00 86.75 106 VAL A O 1
ATOM 856 N N . THR A 1 107 ? -13.015 -6.777 26.812 1.00 86.50 107 THR A N 1
ATOM 857 C CA . THR A 1 107 ? -12.973 -8.244 26.971 1.00 86.50 107 THR A CA 1
ATOM 858 C C . THR A 1 107 ? -14.084 -8.790 27.864 1.00 86.50 107 THR A C 1
ATOM 860 O O . THR A 1 107 ? -14.333 -9.993 27.865 1.00 86.50 107 THR A O 1
ATOM 863 N N . LYS A 1 108 ? -14.769 -7.920 28.613 1.00 89.06 108 LYS A N 1
ATOM 864 C CA . LYS A 1 108 ? -15.903 -8.262 29.474 1.00 89.06 108 LYS A CA 1
ATOM 865 C C . LYS A 1 108 ? -16.923 -7.130 29.459 1.00 89.06 108 LYS A C 1
ATOM 867 O O . LYS A 1 108 ? -16.525 -5.969 29.515 1.00 89.06 108 LYS A O 1
ATOM 872 N N . ASP A 1 109 ? -18.207 -7.476 29.413 1.00 90.69 109 ASP A N 1
ATOM 873 C CA . ASP A 1 109 ? -19.283 -6.494 29.533 1.00 90.69 109 ASP A CA 1
ATOM 874 C C . ASP A 1 109 ? -19.169 -5.753 30.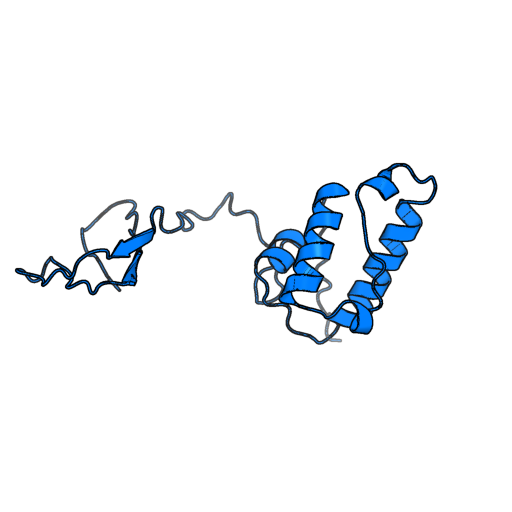869 1.00 90.69 109 ASP A C 1
ATOM 876 O O . ASP A 1 109 ? -18.894 -6.347 31.918 1.00 90.69 109 ASP A O 1
ATOM 880 N N . PHE A 1 110 ? -19.375 -4.444 30.817 1.00 89.56 110 PHE A N 1
ATOM 881 C CA . PHE A 1 110 ? -19.384 -3.567 31.974 1.00 89.56 110 PHE A CA 1
ATOM 882 C C . PHE A 1 110 ? -20.598 -2.649 31.876 1.00 89.56 110 PHE A C 1
ATOM 884 O O . PHE A 1 110 ? -20.785 -1.967 30.873 1.00 89.56 110 PHE A O 1
ATOM 891 N N . GLU A 1 111 ? -21.430 -2.632 32.909 1.00 93.12 111 GLU A N 1
ATOM 892 C CA . GLU A 1 111 ? -22.593 -1.753 32.993 1.00 93.12 111 GLU A CA 1
ATOM 893 C C . GLU A 1 111 ? -22.266 -0.587 33.928 1.00 93.12 111 GLU A C 1
ATOM 895 O O . GLU A 1 111 ? -21.807 -0.798 35.053 1.00 93.12 111 GLU A O 1
ATOM 900 N N . ALA A 1 112 ? -22.460 0.641 33.448 1.00 91.00 112 ALA A N 1
ATOM 901 C CA . ALA A 1 112 ? -22.194 1.846 34.218 1.00 91.00 112 ALA A CA 1
ATOM 902 C C . ALA A 1 112 ? -23.081 1.909 35.469 1.00 91.00 112 ALA A C 1
ATOM 904 O O . ALA A 1 112 ? -24.303 1.799 35.385 1.00 91.00 112 ALA A O 1
ATOM 905 N N . GLN A 1 113 ? -22.461 2.135 36.628 1.00 90.50 113 GLN A N 1
ATOM 906 C CA . GLN A 1 113 ? -23.157 2.276 37.914 1.00 90.50 113 GLN A CA 1
ATOM 907 C C . GLN A 1 113 ? -23.402 3.740 38.301 1.00 90.50 113 GLN A C 1
ATOM 909 O O . GLN A 1 113 ? -24.137 4.023 39.246 1.00 90.50 113 GLN A O 1
ATOM 914 N N . SER A 1 114 ? -22.788 4.678 37.583 1.00 89.94 114 SER A N 1
ATOM 915 C CA . SER A 1 114 ? -22.967 6.117 37.758 1.00 89.94 114 SER A CA 1
ATOM 916 C C . SER A 1 114 ? -22.962 6.824 36.403 1.00 89.94 114 SER A C 1
ATOM 918 O O . SER A 1 114 ? -22.503 6.270 35.405 1.00 89.94 114 SER A O 1
ATOM 920 N N . CYS A 1 115 ? -23.440 8.069 36.362 1.00 86.12 115 CYS A N 1
ATOM 921 C CA . CYS A 1 115 ? -23.427 8.896 35.149 1.00 86.12 115 CYS A CA 1
ATOM 922 C C . CYS A 1 115 ? -22.016 9.264 34.657 1.00 86.12 115 CYS A C 1
ATOM 924 O O . CYS A 1 115 ? -21.862 9.718 33.528 1.00 86.12 115 CYS A O 1
ATOM 926 N N . GLU A 1 116 ? -20.995 9.068 35.490 1.00 83.50 116 GLU A N 1
ATOM 927 C CA . GLU A 1 116 ? -19.589 9.302 35.147 1.00 83.50 116 GLU A CA 1
ATOM 928 C C . GLU A 1 116 ? -18.945 8.085 34.462 1.00 83.50 116 GLU A C 1
ATOM 930 O O . GLU A 1 116 ? -17.828 8.170 33.951 1.00 83.50 116 GLU A O 1
ATOM 935 N N . GLN A 1 117 ? -19.631 6.938 34.463 1.00 83.94 117 GLN A N 1
ATOM 936 C CA . GLN A 1 117 ? -19.158 5.692 33.874 1.00 83.94 117 GLN A CA 1
ATOM 937 C C . GLN A 1 117 ? -19.825 5.426 32.519 1.00 83.94 117 GLN A C 1
ATOM 939 O O . GLN A 1 117 ? -20.985 5.757 32.291 1.00 83.94 117 GLN A O 1
ATOM 944 N N . LEU A 1 118 ? -19.087 4.771 31.620 1.00 82.75 118 LEU A N 1
ATOM 945 C CA . LEU A 1 118 ? -19.592 4.302 30.328 1.00 82.75 118 LEU A CA 1
ATOM 946 C C . LEU A 1 118 ? -19.918 2.812 30.405 1.00 82.75 118 LEU A C 1
ATOM 948 O O . LEU A 1 118 ? -19.086 2.031 30.860 1.00 82.75 118 LEU A O 1
ATOM 952 N N . SER A 1 119 ? -21.090 2.412 29.909 1.00 90.44 119 SER A N 1
ATOM 953 C CA . SER A 1 119 ? -21.410 0.997 29.703 1.00 90.44 119 SER A CA 1
ATOM 954 C C . SER A 1 119 ? -20.675 0.479 28.469 1.00 90.44 119 SER A C 1
ATOM 956 O O . SER A 1 119 ? -20.774 1.053 27.384 1.00 90.44 119 SER A O 1
ATOM 958 N N . LEU A 1 120 ? -19.942 -0.616 28.626 1.00 89.81 120 LEU A N 1
ATOM 959 C CA . LEU A 1 120 ? -19.081 -1.207 27.613 1.00 89.81 120 LEU A CA 1
ATOM 960 C C . LEU A 1 120 ? -19.568 -2.611 27.270 1.00 89.81 120 LEU A C 1
ATOM 962 O O . LEU A 1 120 ? -19.840 -3.412 28.162 1.00 89.81 120 LEU A O 1
ATOM 966 N N . ARG A 1 121 ? -19.627 -2.924 25.972 1.00 89.12 121 ARG A N 1
ATOM 967 C CA . ARG A 1 121 ? -19.909 -4.279 25.487 1.00 89.12 121 ARG A CA 1
ATOM 968 C C . ARG A 1 121 ? -18.658 -4.961 24.970 1.00 89.12 121 ARG A C 1
ATOM 970 O O . ARG A 1 121 ? -17.845 -4.301 24.320 1.00 89.12 121 ARG A O 1
ATOM 977 N N . VAL A 1 122 ? -18.543 -6.268 25.190 1.00 88.25 122 VAL A N 1
ATOM 978 C CA . VAL A 1 122 ? -17.484 -7.113 24.621 1.00 88.25 122 VAL A CA 1
ATOM 979 C C . VAL A 1 122 ? -17.334 -6.835 23.123 1.00 88.25 122 VAL A C 1
ATOM 981 O O . VAL A 1 122 ? -18.320 -6.636 22.412 1.00 88.25 122 VAL A O 1
ATOM 984 N N . CYS A 1 123 ? -16.085 -6.782 22.659 1.00 82.12 123 CYS A N 1
ATOM 985 C CA . CYS A 1 123 ? -15.690 -6.427 21.290 1.00 82.12 123 CYS A CA 1
ATOM 986 C C . CYS A 1 123 ? -15.936 -4.966 20.875 1.00 82.12 123 CYS A C 1
ATOM 988 O O . CYS A 1 123 ? -15.661 -4.616 19.728 1.00 82.12 123 CYS A O 1
ATOM 990 N N . SER A 1 124 ? -16.380 -4.088 21.778 1.00 84.38 124 SER A N 1
ATOM 991 C CA . SER A 1 124 ? -16.344 -2.644 21.519 1.00 84.38 124 SER A CA 1
ATOM 992 C C . SER A 1 124 ? -14.900 -2.135 21.577 1.00 84.38 124 SER A C 1
ATOM 994 O O . SER A 1 124 ? -14.109 -2.580 22.415 1.00 84.38 124 SER A O 1
ATOM 996 N N . ILE A 1 125 ? -14.562 -1.190 20.699 1.00 82.31 125 ILE A N 1
ATOM 997 C CA . ILE A 1 125 ? -13.279 -0.477 20.713 1.00 82.31 125 ILE A CA 1
ATOM 998 C C . ILE A 1 125 ? -13.501 0.862 21.410 1.00 82.31 125 ILE A C 1
ATOM 1000 O O . ILE A 1 125 ? -14.373 1.631 21.011 1.00 82.31 125 ILE A O 1
ATOM 1004 N N . ILE A 1 126 ? -12.710 1.135 22.444 1.00 83.19 126 ILE A N 1
ATOM 1005 C CA . ILE A 1 126 ? -12.735 2.405 23.174 1.00 83.19 126 ILE A CA 1
ATOM 1006 C C . ILE A 1 126 ? -11.443 3.175 22.949 1.00 83.19 126 ILE A C 1
ATOM 1008 O O . ILE A 1 126 ? -10.376 2.579 22.815 1.00 83.19 126 ILE A O 1
ATOM 1012 N N . TYR A 1 127 ? -11.540 4.502 22.955 1.00 75.00 127 TYR A N 1
ATOM 1013 C CA . TYR A 1 127 ? -10.408 5.405 22.786 1.00 75.00 127 TYR A CA 1
ATOM 1014 C C . TYR A 1 127 ? -10.231 6.248 24.042 1.00 75.00 127 TYR A C 1
ATOM 1016 O O . TYR A 1 127 ? -11.180 6.870 24.520 1.00 75.00 127 TYR A O 1
ATOM 1024 N N . ARG A 1 128 ? -9.006 6.296 24.571 1.00 68.56 128 ARG A N 1
ATOM 1025 C CA . ARG A 1 128 ? -8.652 7.231 25.635 1.00 68.56 128 ARG A CA 1
ATOM 1026 C C . ARG A 1 128 ? -8.358 8.593 25.018 1.00 68.56 128 ARG A C 1
ATOM 1028 O O . ARG A 1 128 ? -7.360 8.754 24.314 1.00 68.56 128 ARG A O 1
ATOM 1035 N N . LYS A 1 129 ? -9.190 9.582 25.338 1.00 60.06 129 LYS A N 1
ATOM 1036 C CA . LYS A 1 129 ? -8.867 10.985 25.092 1.00 60.06 129 LYS A CA 1
ATOM 1037 C C . LYS A 1 129 ? -7.828 11.433 26.123 1.00 60.06 129 LYS A C 1
ATOM 1039 O O . LYS A 1 129 ? -8.020 11.274 27.326 1.00 60.06 129 LYS A O 1
ATOM 1044 N N . SER A 1 130 ? -6.687 11.919 25.656 1.00 52.41 130 SER A N 1
ATOM 1045 C CA . SER A 1 130 ? -5.698 12.598 26.492 1.00 52.41 130 SER A CA 1
ATOM 1046 C C . SER A 1 130 ? -6.054 14.080 26.519 1.00 52.41 130 SER A C 1
ATOM 1048 O O . SER A 1 130 ? -5.633 14.826 25.639 1.00 52.41 130 SER A O 1
ATOM 1050 N N . ASP A 1 131 ? -6.881 14.496 27.479 1.00 51.94 131 ASP A N 1
ATOM 1051 C CA . ASP A 1 131 ? -7.195 15.912 27.667 1.00 51.94 131 ASP A CA 1
ATOM 1052 C C . ASP A 1 131 ? -5.958 16.647 28.211 1.00 51.94 131 ASP A C 1
ATOM 1054 O O . ASP A 1 131 ? -5.534 16.470 29.355 1.00 51.94 131 ASP A O 1
ATOM 1058 N N . MET A 1 132 ? -5.363 17.477 27.355 1.00 41.94 132 MET A N 1
ATOM 1059 C CA . MET A 1 132 ? -4.418 18.522 27.735 1.00 41.94 132 MET A CA 1
ATOM 1060 C C . MET A 1 132 ? -5.206 19.640 28.429 1.00 41.94 132 MET A C 1
ATOM 1062 O O . MET A 1 132 ? -5.703 20.545 27.774 1.00 41.94 132 MET A O 1
ATOM 1066 N N . GLY A 1 133 ? -5.328 19.565 29.755 1.00 36.09 133 GLY A N 1
ATOM 1067 C CA . GLY A 1 133 ? -5.780 20.677 30.594 1.00 36.09 133 GLY A CA 1
ATOM 1068 C C . GLY A 1 133 ? -7.290 20.941 30.597 1.00 36.09 133 GLY A C 1
ATOM 1069 O O . GLY A 1 133 ? -7.834 21.574 29.702 1.00 36.09 133 GLY A O 1
ATOM 1070 N N . GLY A 1 134 ? -7.929 20.577 31.710 1.00 31.55 134 GLY A N 1
ATOM 1071 C CA . G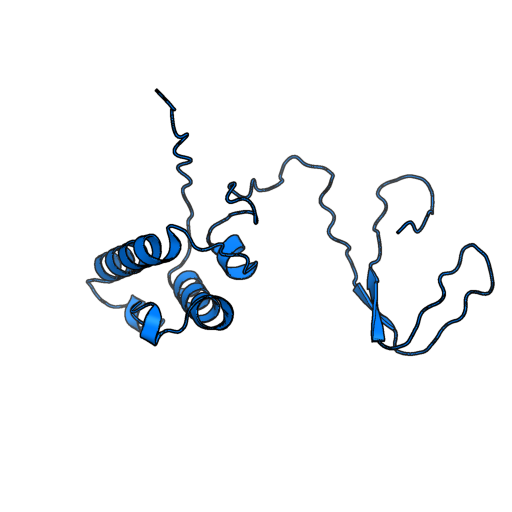LY A 1 134 ? -9.208 21.152 32.126 1.00 31.55 134 GLY A CA 1
ATOM 1072 C C . GLY A 1 134 ? -10.438 20.311 31.794 1.00 31.55 134 GLY A C 1
ATOM 1073 O O . GLY A 1 134 ? -10.901 20.275 30.664 1.00 31.55 134 GLY A O 1
ATOM 1074 N N . SER A 1 135 ? -11.033 19.771 32.861 1.00 33.34 135 SER A N 1
ATOM 1075 C CA . SER A 1 135 ? -12.360 19.148 32.931 1.00 33.34 135 SER A CA 1
ATOM 1076 C C . SER A 1 135 ? -12.477 17.718 32.386 1.00 33.34 135 SER A C 1
ATOM 1078 O O . SER A 1 135 ? -12.514 17.475 31.185 1.00 33.34 135 SER A O 1
ATOM 1080 N N . ASN A 1 136 ? -12.594 16.780 33.333 1.00 30.81 136 ASN A N 1
ATOM 1081 C CA . ASN A 1 136 ? -12.850 15.350 33.156 1.00 30.81 136 ASN A CA 1
ATOM 1082 C C . ASN A 1 136 ? -14.236 15.085 32.542 1.00 30.81 136 ASN A C 1
ATOM 1084 O O . ASN A 1 136 ? -15.125 14.566 33.213 1.00 30.81 136 ASN A O 1
ATOM 1088 N N . TYR A 1 137 ? -14.427 15.416 31.269 1.00 35.25 137 TYR A N 1
ATOM 1089 C CA . TYR A 1 137 ? -15.594 14.969 30.519 1.00 35.25 137 TYR A CA 1
ATOM 1090 C C . TYR A 1 137 ? -15.145 14.029 29.411 1.00 35.25 137 TYR A C 1
ATOM 1092 O O . TYR A 1 137 ? -14.750 14.451 28.322 1.00 35.25 137 TYR A O 1
ATOM 1100 N N . LEU A 1 138 ? -15.266 12.728 29.692 1.00 37.34 138 LEU A N 1
ATOM 1101 C CA . LEU A 1 138 ? -15.378 11.713 28.652 1.00 37.34 138 LEU A CA 1
ATOM 1102 C C . LEU A 1 138 ? -16.583 12.094 27.786 1.00 37.34 138 LEU A C 1
ATOM 1104 O O . LEU A 1 138 ? -17.728 11.957 28.202 1.00 37.34 138 LEU A O 1
ATOM 1108 N N . SER A 1 139 ? -16.307 12.651 26.614 1.00 34.34 139 SER A N 1
ATOM 1109 C CA . SER A 1 139 ? -17.313 13.082 25.650 1.00 34.34 139 SER A CA 1
ATOM 1110 C C . SER A 1 139 ? -17.052 12.370 24.324 1.00 34.34 139 SER A C 1
ATOM 1112 O O . SER A 1 139 ? -15.961 12.484 23.760 1.00 34.34 139 SER A O 1
ATOM 1114 N N . PHE A 1 140 ? -18.059 11.613 23.881 1.00 43.06 140 PHE A N 1
AT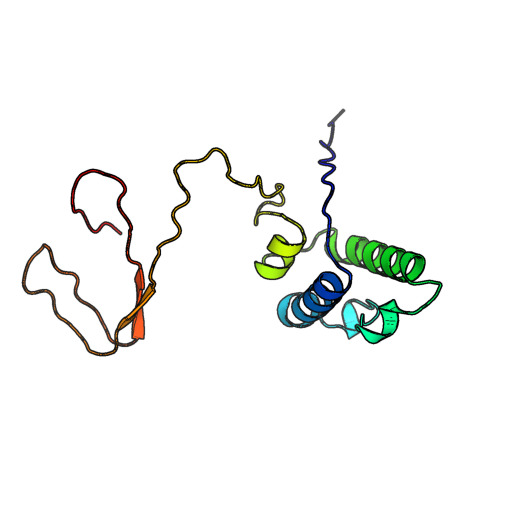OM 1115 C CA . PHE A 1 140 ? -18.303 11.229 22.492 1.00 43.06 140 PHE A CA 1
ATOM 1116 C C . PHE A 1 140 ? -19.599 11.908 22.058 1.00 43.06 140 PHE A C 1
ATOM 1118 O O . PHE A 1 140 ? -20.558 11.869 22.863 1.00 43.06 140 PHE A O 1
#